Protein AF-A0A2R6MXF7-F1 (afdb_monomer_lite)

Sequence (99 aa):
MMSLAEFIDDVREREKTLTVFTDDASVVEALRDFFEVQNVAVRRGETEGDGPEDFVVLHEEGEAVAASTLADVRGGLFLDVADPGEPTGGLRTTDAGTP

Structure (mmCIF, N/CA/C/O backbone):
data_AF-A0A2R6MXF7-F1
#
_entry.id   AF-A0A2R6MXF7-F1
#
loop_
_atom_site.group_PDB
_atom_site.id
_atom_site.type_symbol
_atom_site.label_atom_id
_atom_site.label_alt_id
_atom_site.label_comp_id
_atom_site.label_asym_id
_atom_site.label_entity_id
_atom_site.label_seq_id
_atom_site.pdbx_PDB_ins_code
_atom_site.Cartn_x
_atom_site.Cartn_y
_atom_site.Cartn_z
_atom_site.occupancy
_atom_site.B_iso_or_equiv
_atom_site.auth_seq_id
_atom_site.auth_comp_id
_atom_site.auth_asym_id
_atom_site.auth_atom_id
_atom_site.pdbx_PDB_model_num
ATOM 1 N N . MET A 1 1 ? -17.321 -1.458 26.708 1.00 70.88 1 MET 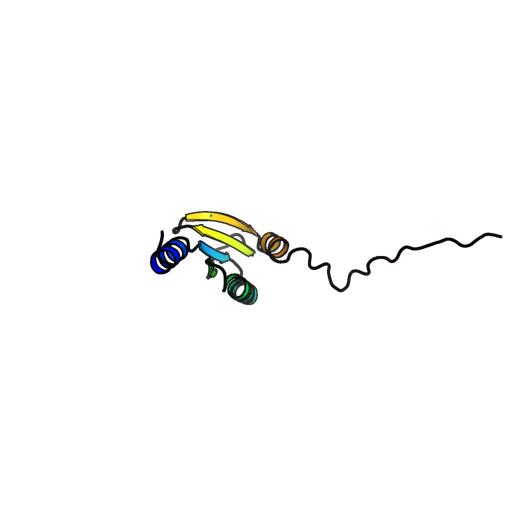A N 1
ATOM 2 C CA . MET A 1 1 ? -17.492 -2.340 25.536 1.00 70.88 1 MET A CA 1
ATOM 3 C C . MET A 1 1 ? -17.616 -1.397 24.356 1.00 70.88 1 MET A C 1
ATOM 5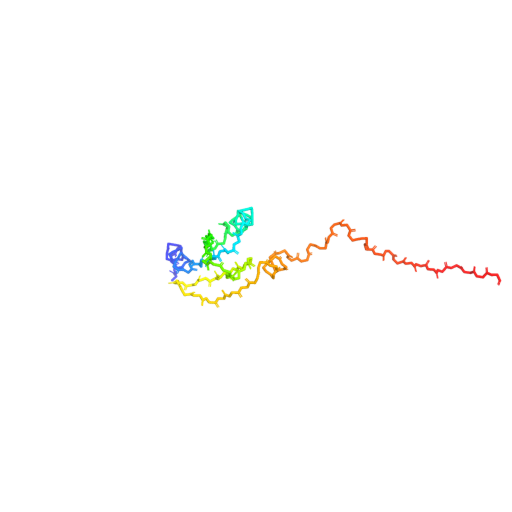 O O . MET A 1 1 ? -18.523 -0.579 24.404 1.00 70.88 1 MET A O 1
ATOM 9 N N . MET A 1 2 ? -16.655 -1.390 23.427 1.00 80.38 2 MET A N 1
ATOM 10 C CA . MET A 1 2 ? -16.723 -0.512 22.247 1.00 80.38 2 MET A CA 1
ATOM 11 C C . MET A 1 2 ? -17.953 -0.863 21.408 1.00 80.38 2 MET A C 1
ATOM 13 O O . MET A 1 2 ? -18.321 -2.039 21.314 1.00 80.38 2 MET A O 1
ATOM 17 N N . SER A 1 3 ? -18.591 0.144 20.821 1.00 93.19 3 SER A N 1
ATOM 18 C CA . SER A 1 3 ? -19.611 -0.067 19.799 1.00 93.19 3 SER A CA 1
ATOM 19 C C . SER A 1 3 ? -18.974 -0.468 18.465 1.00 93.19 3 SER A C 1
ATOM 21 O O . SER A 1 3 ? -17.806 -0.188 18.199 1.00 93.19 3 SER A O 1
ATOM 23 N N . LEU A 1 4 ? -19.758 -1.111 17.595 1.00 86.75 4 LEU A N 1
ATOM 24 C CA . LEU A 1 4 ? -19.325 -1.412 16.228 1.00 86.75 4 LEU A CA 1
ATOM 25 C C . LEU A 1 4 ? -18.975 -0.134 15.446 1.00 86.75 4 LEU A C 1
ATOM 27 O O . LEU A 1 4 ? -18.076 -0.169 14.618 1.00 86.75 4 LEU A O 1
ATOM 31 N N . ALA A 1 5 ? -19.663 0.980 15.718 1.00 87.56 5 ALA A N 1
ATOM 32 C CA . ALA A 1 5 ? -19.377 2.266 15.087 1.00 87.56 5 ALA A CA 1
ATOM 33 C C . ALA A 1 5 ? -17.982 2.779 15.474 1.00 87.56 5 ALA A C 1
ATOM 35 O O . ALA A 1 5 ? -17.178 3.043 14.591 1.00 87.56 5 ALA A O 1
ATOM 36 N N . GLU A 1 6 ? -17.663 2.794 16.772 1.00 85.94 6 GLU A N 1
ATOM 37 C CA . GLU A 1 6 ? -16.333 3.190 17.262 1.00 85.94 6 GLU A CA 1
ATOM 38 C C . GLU A 1 6 ? -15.222 2.280 16.725 1.00 85.94 6 GLU A C 1
ATOM 40 O O . GLU A 1 6 ? -14.146 2.758 16.393 1.00 85.94 6 GLU A O 1
ATOM 45 N N . PHE A 1 7 ? -15.478 0.974 16.599 1.00 86.44 7 PHE A N 1
ATOM 46 C CA . PHE A 1 7 ? -14.520 0.057 15.979 1.00 86.44 7 PHE A CA 1
ATOM 47 C C . PHE A 1 7 ? -14.313 0.348 14.485 1.00 86.44 7 PHE A C 1
ATOM 49 O O . PHE A 1 7 ? -13.192 0.276 13.995 1.00 86.44 7 PHE A O 1
ATOM 56 N N . ILE A 1 8 ? -15.380 0.673 13.747 1.00 84.00 8 ILE A N 1
ATOM 57 C CA . ILE A 1 8 ? -15.280 1.030 12.325 1.00 84.00 8 ILE A CA 1
ATOM 58 C C . ILE A 1 8 ? -14.496 2.334 12.147 1.00 84.00 8 ILE A C 1
ATOM 60 O O . ILE A 1 8 ? -13.665 2.396 11.244 1.00 84.00 8 ILE A O 1
ATOM 64 N N . ASP A 1 9 ? -14.736 3.348 12.980 1.00 84.56 9 ASP A N 1
ATOM 65 C CA . ASP A 1 9 ? -13.986 4.608 12.931 1.00 84.56 9 ASP A CA 1
ATOM 66 C C . ASP A 1 9 ? -12.499 4.381 13.237 1.00 84.56 9 ASP A C 1
ATOM 68 O O . ASP A 1 9 ? -11.651 4.783 12.448 1.00 84.56 9 ASP A O 1
ATOM 72 N N . ASP A 1 10 ? -12.183 3.611 14.278 1.00 82.25 10 ASP A N 1
ATOM 73 C CA . ASP A 1 10 ? -10.804 3.282 14.665 1.00 82.25 10 ASP A CA 1
ATOM 74 C C . ASP A 1 10 ? -10.053 2.472 13.585 1.00 82.25 10 ASP A C 1
ATOM 76 O O . ASP A 1 10 ? -8.850 2.648 13.385 1.00 82.25 10 ASP A O 1
ATOM 80 N N . VAL A 1 11 ? -10.754 1.612 12.833 1.00 82.94 11 VAL A N 1
ATOM 81 C CA . VAL A 1 11 ? -10.181 0.969 11.640 1.00 82.94 11 VAL A CA 1
ATOM 82 C C . VAL A 1 11 ? -9.938 2.007 10.547 1.00 82.94 11 VAL A C 1
ATOM 84 O O . VAL A 1 11 ? -8.837 2.055 10.010 1.00 82.94 11 VAL A O 1
ATOM 87 N N . ARG A 1 12 ? -10.910 2.868 10.229 1.00 79.81 12 ARG A N 1
ATOM 88 C CA . ARG A 1 12 ? -10.765 3.894 9.178 1.00 79.81 12 ARG A CA 1
ATOM 89 C C . ARG A 1 12 ? -9.633 4.879 9.462 1.00 79.81 12 ARG A C 1
ATOM 91 O O . ARG A 1 12 ? -8.919 5.250 8.539 1.00 79.81 12 ARG A O 1
ATOM 98 N N . GLU A 1 13 ? -9.439 5.262 10.719 1.00 80.56 13 GLU A N 1
ATOM 99 C CA . GLU A 1 13 ? -8.341 6.137 11.149 1.00 80.56 13 GLU A CA 1
ATOM 100 C C . GLU A 1 13 ? -6.959 5.497 10.944 1.00 80.56 13 GLU A C 1
ATOM 102 O O . GLU A 1 13 ? -5.967 6.204 10.802 1.00 80.56 13 GLU A O 1
ATOM 107 N N . ARG A 1 14 ? -6.882 4.163 10.871 1.00 82.06 14 ARG A N 1
ATOM 108 C CA . ARG A 1 14 ? -5.640 3.403 10.647 1.00 82.06 14 ARG A CA 1
ATOM 109 C C . ARG A 1 14 ? -5.443 2.963 9.195 1.00 82.06 14 ARG A C 1
ATOM 111 O O . ARG A 1 14 ? -4.739 1.981 8.942 1.00 82.06 14 ARG A O 1
ATOM 118 N N . GLU A 1 15 ? -6.098 3.622 8.241 1.00 88.06 15 GLU A N 1
ATOM 119 C CA . GLU A 1 15 ? -5.891 3.338 6.820 1.00 88.06 15 GLU A CA 1
ATOM 120 C C . GLU A 1 15 ? -4.447 3.654 6.418 1.00 88.06 15 GLU A C 1
ATOM 122 O O . GLU A 1 15 ? -3.916 4.731 6.696 1.00 88.06 15 GLU A O 1
ATOM 127 N N . LYS A 1 16 ? -3.796 2.699 5.748 1.00 92.56 16 LYS A N 1
ATOM 128 C CA . LYS A 1 16 ? -2.458 2.907 5.182 1.00 92.56 16 LYS A CA 1
ATOM 129 C C . LYS A 1 16 ? -2.559 3.262 3.711 1.00 92.56 16 LYS A C 1
ATOM 131 O O . LYS A 1 16 ? -3.467 2.815 3.023 1.00 92.56 16 LYS A O 1
ATOM 136 N N . THR A 1 17 ? -1.590 4.010 3.198 1.00 95.38 17 THR A N 1
ATOM 137 C CA . THR A 1 17 ? -1.514 4.324 1.765 1.00 95.38 17 THR A CA 1
ATOM 138 C C . THR A 1 17 ? -0.283 3.689 1.136 1.00 95.38 17 THR A C 1
ATOM 140 O O . THR A 1 17 ? 0.848 4.033 1.477 1.00 95.38 17 THR A O 1
ATOM 143 N N . LEU A 1 18 ? -0.484 2.798 0.170 1.00 94.69 18 LEU A N 1
ATOM 144 C CA . LEU A 1 18 ? 0.580 2.254 -0.666 1.00 94.69 18 LEU A CA 1
ATOM 145 C C . LEU A 1 18 ? 0.706 3.095 -1.943 1.00 94.69 18 LEU A C 1
ATOM 147 O O . LEU A 1 18 ? -0.183 3.096 -2.797 1.00 94.69 18 LEU A O 1
ATOM 151 N N . THR A 1 19 ? 1.818 3.816 -2.081 1.00 96.00 19 THR A N 1
ATOM 152 C CA . THR A 1 19 ? 2.159 4.535 -3.314 1.00 96.00 19 THR A CA 1
ATOM 153 C C . THR A 1 19 ? 3.045 3.648 -4.179 1.00 96.00 19 THR A C 1
ATOM 155 O O . THR A 1 19 ? 4.093 3.196 -3.721 1.00 96.00 19 THR A O 1
ATOM 158 N N . VAL A 1 20 ? 2.630 3.416 -5.420 1.00 93.88 20 VAL A N 1
ATOM 159 C CA . VAL A 1 20 ? 3.303 2.534 -6.378 1.00 93.88 20 VAL A CA 1
ATOM 160 C C . VAL A 1 20 ? 3.944 3.366 -7.480 1.00 93.88 20 VAL A C 1
ATOM 162 O O . VAL A 1 20 ? 3.252 4.128 -8.155 1.00 93.88 20 VAL A O 1
ATOM 165 N N . PHE A 1 21 ? 5.247 3.199 -7.675 1.00 93.06 21 PHE A N 1
ATOM 166 C CA . PHE A 1 21 ? 6.033 3.879 -8.697 1.00 93.06 21 PHE A CA 1
ATOM 167 C C . PHE A 1 21 ? 6.427 2.855 -9.756 1.00 93.06 21 PHE A C 1
ATOM 169 O O . PHE A 1 21 ? 7.316 2.035 -9.544 1.00 93.06 21 PHE A O 1
ATOM 176 N N . THR A 1 22 ? 5.694 2.858 -10.864 1.00 86.62 22 THR A N 1
ATOM 177 C CA . THR A 1 22 ? 5.900 1.957 -12.001 1.00 86.62 22 THR A CA 1
ATOM 178 C C . THR A 1 22 ? 5.254 2.552 -13.248 1.00 86.62 22 THR A C 1
ATOM 180 O O . THR A 1 22 ? 4.279 3.316 -13.160 1.00 86.62 22 THR A O 1
ATOM 183 N N . ASP A 1 23 ? 5.773 2.180 -14.411 1.00 87.00 23 ASP A N 1
ATOM 184 C CA . ASP A 1 23 ? 5.165 2.494 -15.703 1.00 87.00 23 ASP A CA 1
ATOM 185 C C . ASP A 1 23 ? 4.047 1.525 -16.087 1.00 87.00 23 ASP A C 1
ATOM 187 O O . ASP A 1 23 ? 3.193 1.850 -16.918 1.00 87.00 23 ASP A O 1
ATOM 191 N N . ASP A 1 24 ? 3.997 0.365 -15.433 1.00 85.75 24 ASP A N 1
ATOM 192 C CA . ASP A 1 24 ? 3.021 -0.676 -15.709 1.00 85.75 24 ASP A CA 1
ATOM 193 C C . ASP A 1 24 ? 1.723 -0.462 -14.915 1.00 85.75 24 ASP A C 1
ATOM 195 O O . ASP A 1 24 ? 1.595 -0.802 -13.735 1.00 85.75 24 ASP A O 1
ATOM 199 N N . ALA A 1 25 ? 0.713 0.086 -15.591 1.00 86.75 25 ALA A N 1
ATOM 200 C CA . ALA A 1 25 ? -0.604 0.308 -15.001 1.00 86.75 25 ALA A CA 1
ATOM 201 C C . ALA A 1 25 ? -1.278 -0.991 -14.519 1.00 86.75 25 ALA A C 1
ATOM 203 O O . ALA A 1 25 ? -2.022 -0.949 -13.539 1.00 86.75 25 ALA A O 1
ATOM 204 N N . SER A 1 26 ? -0.988 -2.139 -15.145 1.00 86.06 26 SER A N 1
ATOM 205 C CA . SER A 1 26 ? -1.596 -3.421 -14.764 1.00 86.06 26 SER A CA 1
ATOM 206 C C . SER A 1 26 ? -1.156 -3.876 -13.369 1.00 86.06 26 SER A C 1
ATOM 208 O O . SER A 1 26 ? -1.927 -4.494 -12.638 1.00 86.06 26 SER A O 1
ATOM 210 N N . VAL A 1 27 ? 0.053 -3.493 -12.946 1.00 87.31 27 VAL A N 1
ATOM 211 C CA . VAL A 1 27 ? 0.565 -3.766 -11.597 1.00 87.31 27 VAL A CA 1
ATOM 212 C C . VAL A 1 27 ? -0.199 -2.964 -10.553 1.00 87.31 27 VAL A C 1
ATOM 214 O O . VAL A 1 27 ? -0.508 -3.478 -9.479 1.00 87.31 27 VAL A O 1
ATOM 217 N N . VAL A 1 28 ? -0.526 -1.709 -10.865 1.00 89.56 28 VAL A N 1
ATOM 218 C CA . VAL A 1 28 ? -1.302 -0.846 -9.968 1.00 89.56 28 VAL A CA 1
ATOM 219 C C . VAL A 1 28 ? -2.716 -1.399 -9.789 1.00 89.56 28 VAL A C 1
ATOM 221 O O . VAL A 1 28 ? -3.219 -1.409 -8.667 1.00 89.56 28 VAL A O 1
ATOM 224 N N . GLU A 1 29 ? -3.344 -1.880 -10.863 1.00 88.38 29 GLU A N 1
ATOM 225 C CA . GLU A 1 29 ? -4.666 -2.518 -10.797 1.00 88.38 29 GLU A CA 1
ATOM 226 C C . GLU A 1 29 ? -4.627 -3.831 -10.008 1.00 88.38 29 GLU A C 1
ATOM 228 O O . GLU A 1 29 ? -5.409 -3.996 -9.078 1.00 88.38 29 GLU A O 1
ATOM 233 N N . ALA A 1 30 ? -3.647 -4.703 -10.258 1.00 88.31 30 ALA A N 1
ATOM 234 C CA . ALA A 1 30 ? -3.502 -5.947 -9.502 1.00 88.31 30 ALA A CA 1
ATOM 235 C C . ALA A 1 30 ? -3.302 -5.711 -7.992 1.00 88.31 30 ALA A C 1
ATOM 237 O O . ALA A 1 30 ? -3.858 -6.435 -7.166 1.00 88.31 30 ALA A O 1
ATOM 238 N N . LEU A 1 31 ? -2.529 -4.687 -7.611 1.00 89.50 31 LEU A N 1
ATOM 239 C CA . LEU A 1 31 ? -2.357 -4.313 -6.204 1.00 89.50 31 LEU A CA 1
ATOM 240 C C . LEU A 1 31 ? -3.640 -3.719 -5.610 1.00 89.50 31 LEU A C 1
ATOM 242 O O . LEU A 1 31 ? -3.945 -3.995 -4.454 1.00 89.50 31 LEU A O 1
ATOM 246 N N . ARG A 1 32 ? -4.408 -2.936 -6.377 1.00 91.25 32 ARG A N 1
ATOM 247 C CA . ARG A 1 32 ? -5.721 -2.434 -5.937 1.00 91.25 32 ARG A CA 1
ATOM 248 C C . ARG A 1 32 ? -6.690 -3.570 -5.650 1.00 91.25 32 ARG A C 1
ATOM 250 O O . ARG A 1 32 ? -7.294 -3.567 -4.584 1.00 91.25 32 ARG A O 1
ATOM 257 N N . ASP A 1 33 ? -6.774 -4.540 -6.552 1.00 89.19 33 ASP A N 1
ATOM 258 C CA . ASP A 1 33 ? -7.639 -5.709 -6.389 1.00 89.19 33 ASP A CA 1
ATOM 259 C C . ASP A 1 33 ? -7.217 -6.536 -5.169 1.00 89.19 33 ASP A C 1
ATOM 261 O O . ASP A 1 33 ? -8.051 -6.957 -4.368 1.00 89.19 33 ASP A O 1
ATOM 265 N N . PHE A 1 34 ? -5.907 -6.727 -4.981 1.00 86.62 34 PHE A N 1
ATOM 266 C CA . PHE A 1 34 ? -5.382 -7.450 -3.826 1.00 86.62 34 PHE A CA 1
ATOM 267 C C . PHE A 1 34 ? -5.738 -6.758 -2.505 1.00 86.62 34 PHE A C 1
ATOM 269 O O . PHE A 1 34 ? -6.193 -7.421 -1.570 1.00 86.62 34 PHE A O 1
ATOM 276 N N . PHE A 1 35 ? -5.546 -5.439 -2.429 1.00 88.75 35 PHE A N 1
ATOM 277 C CA . PHE A 1 35 ? -5.775 -4.652 -1.218 1.00 88.75 35 PHE A CA 1
ATOM 278 C C . PHE A 1 35 ? -7.234 -4.212 -1.018 1.00 88.75 35 PHE A C 1
ATOM 280 O O . PHE A 1 35 ? -7.522 -3.633 0.022 1.00 88.75 35 PHE A O 1
ATOM 287 N N . GLU A 1 36 ? -8.170 -4.538 -1.921 1.00 84.88 36 GLU A N 1
ATOM 288 C CA . GLU A 1 36 ? -9.581 -4.099 -1.859 1.00 84.88 36 GLU A CA 1
ATOM 289 C C . GLU A 1 36 ? -10.251 -4.393 -0.505 1.00 84.88 36 GLU A C 1
ATOM 291 O O . GLU A 1 36 ? -10.999 -3.576 0.032 1.00 84.88 36 GLU A O 1
ATOM 296 N N . VAL A 1 37 ? -9.974 -5.568 0.063 1.00 82.81 37 VAL A N 1
ATOM 297 C CA . VAL A 1 37 ? -10.564 -6.019 1.337 1.00 82.81 37 VAL A CA 1
ATOM 298 C C . VAL A 1 37 ? -9.728 -5.636 2.558 1.00 82.81 37 VAL A C 1
ATOM 300 O O . VAL A 1 37 ? -10.142 -5.869 3.695 1.00 82.81 37 VAL A O 1
ATOM 303 N N . GLN A 1 38 ? -8.531 -5.100 2.339 1.00 85.25 38 GLN A N 1
ATOM 304 C CA . GLN A 1 38 ? -7.636 -4.645 3.391 1.00 85.25 38 GLN A CA 1
ATOM 305 C C . GLN A 1 38 ? -7.775 -3.132 3.559 1.00 85.25 38 GLN A C 1
ATOM 307 O O . GLN A 1 38 ? -8.166 -2.410 2.651 1.00 85.25 38 GLN A O 1
ATOM 312 N N . ASN A 1 39 ? -7.441 -2.628 4.742 1.00 88.31 39 ASN A N 1
ATOM 313 C CA . ASN A 1 39 ? -7.522 -1.200 5.044 1.00 88.31 39 ASN A CA 1
ATOM 314 C C . ASN A 1 39 ? -6.305 -0.437 4.475 1.00 88.31 39 ASN A C 1
ATOM 316 O O . ASN A 1 39 ? -5.542 0.189 5.217 1.00 88.31 39 ASN A O 1
ATOM 320 N N . VAL A 1 40 ? -6.061 -0.600 3.171 1.00 90.69 40 VAL A N 1
ATOM 321 C CA . VAL A 1 40 ? -4.906 -0.063 2.445 1.00 90.69 40 VAL A CA 1
ATOM 322 C C . VAL A 1 40 ? -5.370 0.586 1.141 1.00 90.69 40 VAL A C 1
ATOM 324 O O . VAL A 1 40 ? -5.801 -0.089 0.210 1.00 90.69 40 VAL A O 1
ATOM 327 N N . ALA A 1 41 ? -5.217 1.902 1.037 1.00 92.25 41 ALA A N 1
ATOM 328 C CA . ALA A 1 41 ? -5.464 2.648 -0.188 1.00 92.25 41 ALA A CA 1
ATOM 329 C C . ALA A 1 41 ? -4.257 2.556 -1.135 1.00 92.25 41 ALA A C 1
ATOM 331 O O . ALA A 1 41 ? -3.125 2.845 -0.745 1.00 92.25 41 ALA A O 1
ATOM 332 N N . VAL A 1 42 ? -4.482 2.200 -2.404 1.00 93.12 42 VAL A N 1
ATOM 333 C CA . VAL A 1 42 ? -3.413 2.077 -3.413 1.00 93.12 42 VAL A CA 1
ATOM 334 C C . VAL A 1 42 ? -3.489 3.209 -4.440 1.00 93.12 42 VAL A C 1
ATOM 336 O O . VAL A 1 42 ? -4.487 3.377 -5.157 1.00 93.12 42 VAL A O 1
ATOM 339 N N . ARG A 1 43 ? -2.395 3.964 -4.575 1.00 93.94 43 ARG A N 1
ATOM 340 C CA . ARG A 1 43 ? -2.257 5.062 -5.545 1.00 93.94 43 ARG A CA 1
ATOM 341 C C . ARG A 1 43 ? -0.983 4.939 -6.372 1.00 93.94 43 ARG A C 1
ATOM 343 O O . ARG A 1 43 ? 0.016 4.401 -5.907 1.00 93.94 43 ARG A O 1
ATOM 350 N N . ARG A 1 44 ? -1.011 5.486 -7.587 1.00 91.94 44 ARG A N 1
ATOM 351 C CA . ARG A 1 44 ? 0.178 5.615 -8.434 1.00 91.94 44 ARG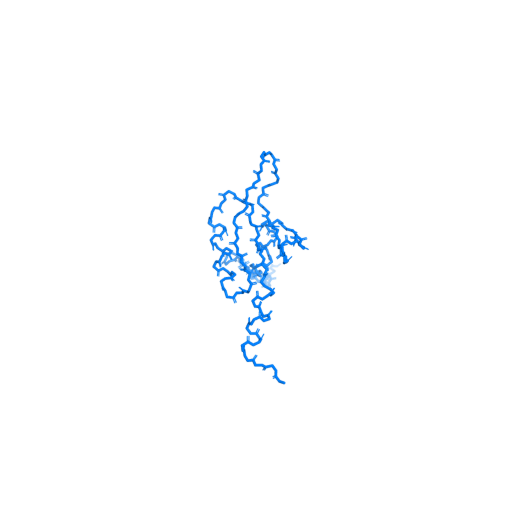 A CA 1
ATOM 352 C C . ARG A 1 44 ? 0.949 6.877 -8.046 1.00 91.94 44 ARG A C 1
ATOM 354 O O . ARG A 1 44 ? 0.339 7.930 -7.870 1.00 91.94 44 ARG A O 1
ATOM 361 N N . GLY A 1 45 ? 2.258 6.743 -7.885 1.00 89.50 45 GLY A N 1
ATOM 362 C CA . GLY A 1 45 ? 3.204 7.847 -7.785 1.00 89.50 45 GLY A CA 1
ATOM 363 C C . GLY A 1 45 ? 3.933 8.053 -9.108 1.00 89.50 45 GLY A C 1
ATOM 364 O O . GLY A 1 45 ? 4.008 7.145 -9.936 1.00 89.50 45 GLY A O 1
ATOM 365 N N . GLU A 1 46 ? 4.470 9.251 -9.289 1.00 84.81 46 GLU A N 1
ATOM 366 C CA . GLU A 1 46 ? 5.318 9.611 -10.423 1.00 84.81 46 GLU A CA 1
ATOM 367 C C . GLU A 1 46 ? 6.704 9.964 -9.885 1.00 84.81 46 GLU A C 1
ATOM 369 O O . GLU A 1 46 ? 6.824 10.598 -8.832 1.00 84.81 46 GLU A O 1
ATOM 374 N N . THR A 1 47 ? 7.742 9.536 -10.594 1.00 78.75 47 THR A N 1
ATOM 375 C CA . THR A 1 47 ? 9.126 9.909 -10.300 1.00 78.75 47 THR A CA 1
ATOM 376 C C . THR A 1 47 ? 9.578 10.924 -11.346 1.00 78.75 47 THR A C 1
ATOM 378 O O . THR A 1 47 ? 9.365 10.724 -12.539 1.00 78.75 47 THR A O 1
ATOM 381 N N . GLU A 1 48 ? 10.196 12.024 -10.918 1.00 78.75 48 GLU A N 1
ATOM 382 C CA . GLU A 1 48 ? 10.774 13.008 -11.839 1.00 78.75 48 GLU A CA 1
ATOM 383 C C . GLU A 1 48 ? 12.218 12.614 -12.212 1.00 78.75 48 GLU A C 1
ATOM 385 O O . GLU A 1 48 ? 13.057 12.418 -11.332 1.00 78.75 48 GLU A O 1
ATOM 390 N N . GLY A 1 49 ? 12.530 12.548 -13.513 1.00 72.38 49 GLY A N 1
ATOM 391 C CA . GLY A 1 49 ? 13.890 12.303 -14.025 1.00 72.38 49 GLY A CA 1
ATOM 392 C C . GLY A 1 49 ? 14.357 10.840 -13.943 1.00 72.38 49 GLY A C 1
ATOM 393 O O . GLY A 1 49 ? 13.538 9.930 -13.934 1.00 72.38 49 GLY A O 1
ATOM 394 N N . ASP A 1 50 ? 15.676 10.613 -13.883 1.00 72.69 50 ASP A N 1
ATOM 395 C CA . ASP A 1 50 ? 16.324 9.283 -13.799 1.00 72.69 50 ASP A CA 1
ATOM 396 C C . ASP A 1 50 ? 16.232 8.638 -12.396 1.00 72.69 50 ASP A C 1
ATOM 398 O O . ASP A 1 50 ? 17.196 8.064 -11.880 1.00 72.69 50 ASP A O 1
ATOM 402 N N . GLY A 1 51 ? 15.103 8.812 -11.711 1.00 72.94 51 GLY A N 1
ATOM 403 C CA . GLY A 1 51 ? 14.897 8.230 -10.391 1.00 72.94 51 GLY A CA 1
ATOM 4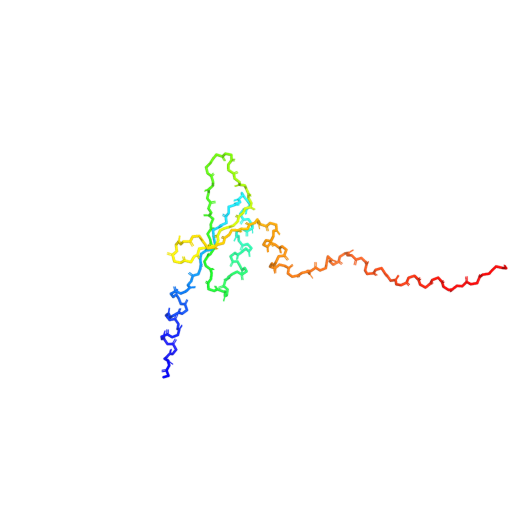04 C C . GLY A 1 51 ? 14.666 6.714 -10.440 1.00 72.94 51 GLY A C 1
ATOM 405 O O . GLY A 1 51 ? 14.574 6.124 -11.514 1.00 72.94 51 GLY A O 1
ATOM 406 N N . PRO A 1 52 ? 14.589 6.058 -9.270 1.00 79.81 52 PRO A N 1
ATOM 407 C CA . PRO A 1 52 ? 14.330 4.627 -9.207 1.00 79.81 52 PRO A CA 1
ATOM 408 C C . PRO A 1 52 ? 12.984 4.277 -9.851 1.00 79.81 52 PRO A C 1
ATOM 410 O O . PRO A 1 52 ? 12.000 5.007 -9.716 1.00 79.81 52 PRO A O 1
ATOM 413 N N . GLU A 1 53 ? 12.959 3.129 -10.516 1.00 85.69 53 GLU A N 1
ATOM 414 C CA . GLU A 1 53 ? 11.773 2.536 -11.127 1.00 85.69 53 GLU A CA 1
ATOM 415 C C . GLU A 1 53 ? 11.308 1.335 -10.292 1.00 85.69 53 GLU A C 1
ATOM 417 O O . GLU A 1 53 ? 12.063 0.779 -9.489 1.00 85.69 53 GLU A O 1
ATOM 422 N N . ASP A 1 54 ? 10.051 0.940 -10.477 1.00 90.12 54 ASP A N 1
ATOM 423 C CA . ASP A 1 54 ? 9.466 -0.291 -9.941 1.00 90.12 54 ASP A CA 1
ATOM 424 C C . ASP A 1 54 ? 9.640 -0.505 -8.428 1.00 90.12 54 ASP A C 1
ATOM 426 O O . ASP A 1 54 ? 10.105 -1.547 -7.947 1.00 90.12 54 ASP A O 1
ATOM 430 N N . PHE A 1 55 ? 9.191 0.475 -7.650 1.00 93.25 55 PHE A N 1
ATOM 431 C CA . PHE A 1 55 ? 9.206 0.416 -6.191 1.00 93.25 55 PHE A CA 1
ATOM 432 C C . PHE A 1 55 ? 7.878 0.871 -5.588 1.00 93.25 55 PHE A C 1
ATOM 434 O O . PHE A 1 55 ? 7.023 1.473 -6.243 1.00 93.25 55 PH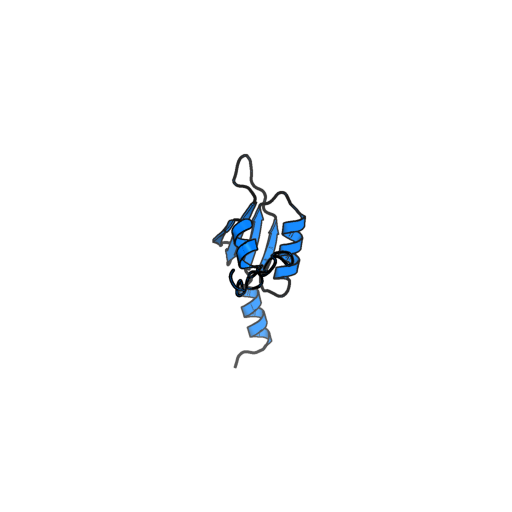E A O 1
ATOM 441 N N . VAL A 1 56 ? 7.695 0.572 -4.307 1.00 94.25 56 VAL A N 1
ATOM 442 C CA . VAL A 1 56 ? 6.533 1.010 -3.538 1.00 94.25 56 VAL A CA 1
ATOM 443 C C . VAL A 1 56 ? 6.957 1.654 -2.233 1.00 94.25 56 VAL A C 1
ATOM 445 O O . VAL A 1 56 ? 7.985 1.305 -1.648 1.00 94.25 56 VAL A O 1
ATOM 448 N N . VAL A 1 57 ? 6.123 2.569 -1.752 1.00 95.31 57 VAL A N 1
ATOM 449 C CA . VAL A 1 57 ? 6.285 3.216 -0.451 1.00 95.31 57 VAL A CA 1
ATOM 450 C C . VAL A 1 57 ? 4.970 3.126 0.309 1.00 95.31 57 VAL A C 1
ATOM 452 O O . VAL A 1 57 ? 3.930 3.595 -0.162 1.00 95.31 57 VAL A O 1
ATOM 455 N N . LEU A 1 58 ? 5.021 2.519 1.491 1.00 94.75 58 LEU A N 1
ATOM 456 C CA . LEU A 1 58 ? 3.902 2.455 2.417 1.00 94.75 58 LEU A CA 1
ATOM 457 C C . LEU A 1 58 ? 3.925 3.684 3.317 1.00 94.75 58 LEU A C 1
ATOM 459 O O . LEU A 1 58 ? 4.953 4.005 3.916 1.00 94.75 58 LEU A O 1
ATOM 463 N N . HIS A 1 59 ? 2.769 4.321 3.432 1.00 94.31 59 HIS A N 1
ATOM 464 C CA . HIS A 1 59 ? 2.551 5.471 4.283 1.00 94.31 59 HIS A CA 1
ATOM 465 C C . HIS A 1 59 ? 1.536 5.138 5.369 1.00 94.31 59 HIS A C 1
ATOM 467 O O . HIS A 1 59 ? 0.546 4.445 5.117 1.00 94.31 59 HIS A O 1
ATOM 473 N N . GLU A 1 60 ? 1.779 5.666 6.556 1.00 91.50 60 GLU A N 1
ATOM 474 C CA . GLU A 1 60 ? 0.848 5.698 7.682 1.00 91.50 60 GLU A CA 1
ATOM 475 C C . GLU A 1 60 ? 0.719 7.167 8.077 1.00 91.50 60 GLU A C 1
ATOM 477 O O . GLU A 1 60 ? 1.738 7.837 8.170 1.00 91.50 60 GLU A O 1
ATOM 482 N N . GLU A 1 61 ? -0.509 7.687 8.163 1.00 88.44 61 GLU A N 1
ATOM 483 C CA . GLU A 1 61 ? -0.804 9.105 8.474 1.00 88.44 61 GLU A CA 1
ATOM 484 C C . GLU A 1 61 ? -0.175 10.164 7.532 1.00 88.44 61 GLU A C 1
ATOM 486 O O . GLU A 1 61 ? -0.352 11.363 7.722 1.00 88.44 61 GLU A O 1
ATOM 491 N N . GLY A 1 62 ? 0.424 9.727 6.417 1.00 87.56 62 GLY A N 1
ATOM 492 C CA . GLY A 1 62 ? 1.093 10.585 5.431 1.00 87.56 62 GLY A CA 1
ATOM 493 C C . GLY A 1 62 ? 2.612 10.415 5.418 1.00 87.56 62 GLY A C 1
ATOM 494 O O . GLY A 1 62 ? 3.272 10.820 4.458 1.00 87.56 62 GLY A O 1
ATOM 495 N N . GLU A 1 63 ? 3.166 9.744 6.419 1.00 91.62 63 GLU A N 1
ATOM 496 C CA . GLU A 1 63 ? 4.591 9.522 6.602 1.00 91.62 63 GLU A CA 1
ATOM 497 C C . GLU A 1 63 ? 5.025 8.188 5.995 1.00 91.62 63 GLU A C 1
ATOM 499 O O . GLU A 1 63 ? 4.388 7.155 6.196 1.00 91.62 63 GLU A O 1
ATOM 504 N N . ALA A 1 64 ? 6.144 8.186 5.266 1.00 93.00 64 ALA A N 1
ATOM 505 C CA . ALA A 1 64 ? 6.725 6.958 4.734 1.00 93.00 64 ALA A CA 1
ATOM 506 C C . ALA A 1 64 ? 7.269 6.085 5.878 1.00 93.00 64 ALA A C 1
ATOM 508 O O . ALA A 1 64 ? 8.234 6.455 6.547 1.00 93.00 64 ALA A O 1
ATOM 509 N N . VAL A 1 65 ? 6.671 4.909 6.072 1.00 95.81 65 VAL A N 1
ATOM 510 C CA . VAL A 1 65 ? 7.050 3.955 7.131 1.00 95.81 65 VAL A CA 1
ATOM 511 C C . VAL A 1 65 ? 7.814 2.745 6.600 1.00 95.81 65 VAL A C 1
ATOM 513 O O . VAL A 1 65 ? 8.541 2.097 7.350 1.00 95.81 65 VAL A O 1
ATOM 516 N N . ALA A 1 66 ? 7.675 2.435 5.308 1.00 93.88 66 ALA A N 1
ATOM 517 C CA . ALA A 1 66 ? 8.423 1.372 4.648 1.00 93.88 66 ALA A CA 1
ATOM 518 C C . ALA A 1 66 ? 8.542 1.627 3.141 1.00 93.88 66 ALA A C 1
ATOM 520 O O . ALA A 1 66 ? 7.665 2.239 2.533 1.00 93.88 66 ALA A O 1
ATOM 521 N N . ALA A 1 67 ? 9.605 1.101 2.536 1.00 93.75 67 ALA A N 1
ATOM 522 C CA . ALA A 1 67 ? 9.792 1.072 1.092 1.00 93.75 67 ALA A CA 1
ATOM 523 C C . ALA A 1 67 ? 10.327 -0.298 0.671 1.00 93.75 67 ALA A C 1
ATOM 525 O O . ALA A 1 67 ? 11.052 -0.947 1.428 1.00 93.75 67 ALA A O 1
ATOM 526 N N . SER A 1 68 ? 9.953 -0.746 -0.521 1.00 94.00 68 SER A N 1
ATOM 527 C CA . SER A 1 68 ? 10.381 -2.035 -1.062 1.00 94.00 68 SER A CA 1
ATOM 528 C C . SER A 1 68 ? 10.349 -2.009 -2.586 1.00 94.00 68 SER A C 1
ATOM 530 O O . SER A 1 68 ? 9.670 -1.170 -3.183 1.00 94.00 68 SER A O 1
ATOM 532 N N . THR A 1 69 ? 11.084 -2.917 -3.222 1.00 92.19 69 THR A N 1
ATOM 533 C CA . THR A 1 69 ? 10.987 -3.098 -4.672 1.00 92.19 69 THR A CA 1
ATOM 534 C C . THR A 1 69 ? 9.684 -3.817 -5.018 1.00 92.19 69 THR A C 1
ATOM 536 O O . THR A 1 69 ? 9.154 -4.594 -4.219 1.00 92.19 69 THR A O 1
ATOM 539 N N . LEU A 1 70 ? 9.159 -3.614 -6.227 1.00 88.94 70 LEU A N 1
ATOM 540 C CA . LEU A 1 70 ? 8.013 -4.400 -6.690 1.00 88.94 70 LEU A CA 1
ATOM 541 C C . LEU A 1 70 ? 8.332 -5.897 -6.774 1.00 88.94 70 LEU A C 1
ATOM 543 O O . LEU A 1 70 ? 7.435 -6.715 -6.584 1.00 88.94 70 LEU A O 1
ATOM 547 N N . ALA A 1 71 ? 9.588 -6.267 -7.034 1.00 87.88 71 ALA A N 1
ATOM 548 C CA . ALA A 1 71 ? 10.016 -7.662 -7.056 1.00 87.88 71 ALA A CA 1
ATOM 549 C C . ALA A 1 71 ? 9.851 -8.331 -5.681 1.00 87.88 71 ALA A C 1
ATOM 551 O O . ALA A 1 71 ? 9.263 -9.409 -5.595 1.00 87.88 71 ALA A O 1
ATOM 552 N N . ASP A 1 72 ? 10.289 -7.665 -4.612 1.00 87.88 72 ASP A N 1
ATOM 553 C CA . ASP A 1 72 ? 10.160 -8.169 -3.240 1.00 87.88 72 ASP A CA 1
ATOM 554 C C . ASP A 1 72 ? 8.692 -8.265 -2.811 1.00 87.88 72 ASP A C 1
ATOM 556 O O . ASP A 1 72 ? 8.271 -9.262 -2.224 1.00 87.88 72 ASP A O 1
ATOM 560 N N . VAL A 1 73 ? 7.884 -7.255 -3.150 1.00 85.06 73 VAL A N 1
ATOM 561 C CA . VAL A 1 73 ? 6.443 -7.265 -2.862 1.00 85.06 73 VAL A CA 1
ATOM 562 C C . VAL A 1 73 ? 5.745 -8.404 -3.592 1.00 85.06 73 VAL A C 1
ATOM 564 O O . VAL A 1 73 ? 4.930 -9.095 -2.989 1.00 85.06 73 VAL A O 1
ATOM 567 N N . ARG A 1 74 ? 6.088 -8.664 -4.857 1.00 81.94 74 ARG A N 1
ATOM 568 C CA . ARG A 1 74 ? 5.566 -9.829 -5.581 1.00 81.94 74 ARG A CA 1
ATOM 569 C C . ARG A 1 74 ? 5.967 -11.124 -4.872 1.00 81.94 74 ARG A C 1
ATOM 571 O O . ARG A 1 74 ? 5.093 -11.924 -4.569 1.00 81.94 74 ARG A O 1
ATOM 578 N N . GLY A 1 75 ? 7.239 -11.300 -4.522 1.00 78.06 75 GLY A N 1
ATOM 579 C CA . GLY A 1 75 ? 7.692 -12.496 -3.802 1.00 78.06 75 GLY A CA 1
ATOM 580 C C . GLY A 1 75 ? 7.028 -12.697 -2.432 1.00 78.06 75 GLY A C 1
ATOM 581 O O . GLY A 1 75 ? 6.857 -13.831 -1.998 1.00 78.06 75 GLY A O 1
ATOM 582 N N . GLY A 1 76 ? 6.634 -11.615 -1.752 1.00 72.44 76 GLY A N 1
ATOM 583 C CA . GLY A 1 76 ? 5.988 -11.670 -0.435 1.00 72.44 76 GLY A CA 1
ATOM 584 C C . GLY A 1 76 ? 4.458 -11.788 -0.456 1.00 72.44 76 GLY A C 1
ATOM 585 O O . GLY A 1 76 ? 3.889 -12.415 0.436 1.00 72.44 76 GLY A O 1
ATOM 586 N N . LEU A 1 77 ? 3.782 -11.187 -1.444 1.00 72.44 77 LEU A N 1
ATOM 587 C CA . LEU A 1 77 ? 2.320 -11.256 -1.605 1.00 72.44 77 LEU A CA 1
ATOM 588 C C . LEU A 1 77 ? 1.886 -12.541 -2.315 1.00 72.44 77 LEU A C 1
ATOM 590 O O . LEU A 1 77 ? 0.854 -13.123 -1.979 1.00 72.44 77 LEU A O 1
ATOM 594 N N . PHE A 1 78 ? 2.694 -13.007 -3.266 1.00 57.12 78 PHE A N 1
ATOM 595 C CA . PHE A 1 78 ? 2.557 -14.320 -3.874 1.00 57.12 78 PHE A CA 1
ATOM 596 C C . PHE A 1 78 ? 3.406 -15.305 -3.065 1.00 57.12 78 PHE A C 1
ATOM 598 O O . PHE A 1 78 ? 4.485 -15.690 -3.502 1.00 57.12 78 PHE A O 1
ATOM 605 N N . LEU A 1 79 ? 2.930 -15.683 -1.866 1.00 40.16 79 LEU A N 1
ATOM 606 C CA . LEU A 1 79 ? 3.446 -16.844 -1.122 1.00 40.16 79 LEU A CA 1
ATOM 607 C C . LEU A 1 79 ? 3.698 -17.971 -2.117 1.00 40.16 79 LEU A C 1
ATOM 609 O O . LEU A 1 79 ? 2.710 -18.384 -2.720 1.00 40.16 79 LEU A O 1
ATOM 613 N N . ASP A 1 80 ? 4.958 -18.403 -2.279 1.00 45.47 80 ASP A N 1
ATOM 614 C CA . ASP A 1 80 ? 5.421 -19.506 -3.134 1.00 45.47 80 ASP A CA 1
ATOM 615 C C . ASP A 1 80 ? 4.272 -20.226 -3.857 1.00 45.47 80 ASP A C 1
ATOM 617 O O . ASP A 1 80 ? 3.867 -21.336 -3.492 1.00 45.47 80 ASP A O 1
ATOM 621 N N . VAL A 1 81 ? 3.715 -19.606 -4.903 1.00 41.16 81 VAL A N 1
ATOM 622 C CA . VAL A 1 81 ? 3.038 -20.399 -5.915 1.00 41.16 81 VAL A CA 1
ATOM 623 C C . VAL A 1 81 ? 4.219 -21.021 -6.614 1.00 41.16 81 VAL A C 1
ATOM 625 O O . VAL A 1 81 ? 4.801 -20.412 -7.508 1.00 41.16 81 VAL A O 1
ATOM 628 N N . ALA A 1 82 ? 4.637 -22.186 -6.111 1.00 43.50 82 ALA A N 1
ATOM 629 C CA . ALA A 1 82 ? 5.461 -23.097 -6.873 1.00 43.50 82 ALA A CA 1
ATOM 630 C C . ALA A 1 82 ? 4.919 -23.034 -8.297 1.00 43.50 82 ALA A C 1
ATOM 632 O O . ALA A 1 82 ? 3.718 -23.251 -8.503 1.00 43.50 82 ALA A O 1
ATOM 633 N N . ASP A 1 83 ? 5.772 -22.605 -9.223 1.00 41.97 83 ASP A N 1
ATOM 634 C CA . ASP A 1 83 ? 5.436 -22.515 -10.631 1.00 41.97 83 ASP A CA 1
ATOM 635 C C . ASP A 1 83 ? 4.654 -23.792 -10.994 1.00 41.97 83 ASP A C 1
ATOM 637 O O . ASP A 1 83 ? 5.171 -24.892 -10.755 1.00 41.97 83 ASP A O 1
ATOM 641 N N . PRO A 1 84 ? 3.402 -23.716 -11.494 1.00 47.28 84 PRO A N 1
ATOM 642 C CA . PRO A 1 84 ? 2.638 -24.913 -11.843 1.00 47.28 84 PRO A CA 1
ATOM 643 C C . PRO A 1 84 ? 3.300 -25.748 -12.961 1.00 47.28 84 PRO A C 1
ATOM 645 O O . PRO A 1 84 ? 2.730 -26.753 -13.391 1.00 47.28 84 PRO A O 1
ATOM 648 N N . GLY A 1 85 ? 4.489 -25.361 -13.431 1.00 45.53 85 GLY A N 1
ATOM 649 C CA . GLY A 1 85 ? 5.344 -26.070 -14.366 1.00 45.53 85 GLY A CA 1
ATOM 650 C C . GLY A 1 85 ? 6.672 -26.606 -13.818 1.00 45.53 85 GLY A C 1
ATOM 651 O O . GLY A 1 85 ? 7.381 -27.223 -14.612 1.00 45.53 85 GLY A O 1
ATOM 652 N N . GLU A 1 86 ? 7.036 -26.459 -12.537 1.00 41.38 86 GLU A N 1
ATOM 653 C CA . GLU A 1 86 ? 8.203 -27.194 -12.016 1.00 41.38 86 GLU A CA 1
ATOM 654 C C . GLU A 1 86 ? 7.817 -28.672 -11.836 1.00 41.38 86 GLU A C 1
ATOM 656 O O . GLU A 1 86 ? 6.994 -29.003 -10.973 1.00 41.38 86 GLU A O 1
ATOM 661 N N . PRO A 1 87 ? 8.373 -29.609 -12.632 1.00 40.59 87 PRO A N 1
ATOM 662 C CA . PRO A 1 87 ? 8.175 -31.012 -12.346 1.00 40.59 87 PRO A CA 1
ATOM 663 C C . PRO A 1 87 ? 8.812 -31.264 -10.984 1.00 40.59 87 PRO A C 1
ATOM 665 O O . PRO A 1 87 ? 10.033 -31.198 -10.842 1.00 40.59 87 PRO A O 1
ATOM 668 N N . THR A 1 88 ? 7.988 -31.584 -9.984 1.00 53.19 88 THR A N 1
ATOM 669 C CA . THR A 1 88 ? 8.474 -32.253 -8.780 1.00 53.19 88 THR A CA 1
ATOM 670 C C . THR A 1 88 ? 9.198 -33.490 -9.275 1.00 53.19 88 THR A C 1
ATOM 672 O O . THR A 1 88 ? 8.585 -34.437 -9.766 1.00 53.19 88 THR A O 1
ATOM 675 N N . GLY A 1 89 ? 10.528 -33.396 -9.294 1.00 42.81 89 GLY A N 1
ATOM 676 C CA . GLY A 1 89 ? 11.413 -34.407 -9.831 1.00 42.81 89 GLY A CA 1
ATOM 677 C C . GLY A 1 89 ? 11.146 -35.689 -9.076 1.00 42.81 89 GLY A C 1
ATOM 678 O O . GLY A 1 89 ? 11.662 -35.890 -7.978 1.00 42.81 89 GLY A O 1
ATOM 679 N N . GLY A 1 90 ? 10.278 -36.516 -9.658 1.00 38.38 90 GLY A N 1
ATOM 680 C CA . GLY A 1 90 ? 9.905 -37.808 -9.135 1.00 38.38 90 GLY A CA 1
ATOM 681 C C . GLY A 1 90 ? 11.181 -38.571 -8.852 1.00 38.38 90 GLY A C 1
ATOM 682 O O . GLY A 1 90 ? 12.069 -38.658 -9.705 1.00 38.38 90 GLY A O 1
ATOM 683 N N . LEU A 1 91 ? 11.263 -39.059 -7.620 1.00 44.84 91 LEU A N 1
ATOM 684 C CA . LEU A 1 91 ? 12.273 -39.964 -7.114 1.00 44.84 91 LEU A CA 1
ATOM 685 C C . LEU A 1 91 ? 12.754 -40.895 -8.240 1.00 44.84 91 LEU A C 1
ATOM 687 O O . LEU A 1 91 ? 12.033 -41.805 -8.650 1.00 44.84 91 LEU A O 1
ATOM 691 N N . ARG A 1 92 ? 13.967 -40.670 -8.763 1.00 48.59 92 ARG A N 1
ATOM 692 C CA . ARG A 1 92 ? 14.628 -41.680 -9.590 1.00 48.59 92 ARG A CA 1
ATOM 693 C C . ARG A 1 92 ? 15.054 -42.800 -8.655 1.00 48.59 92 ARG A C 1
ATOM 695 O O . ARG A 1 92 ? 16.167 -42.803 -8.141 1.00 48.59 92 ARG A O 1
ATOM 702 N N . THR A 1 93 ? 14.156 -43.749 -8.428 1.00 49.34 93 THR A N 1
ATOM 703 C CA . THR A 1 93 ? 14.528 -45.103 -8.030 1.00 49.34 93 THR A CA 1
ATOM 704 C C . THR A 1 93 ? 15.325 -45.709 -9.179 1.00 49.34 93 THR A C 1
ATOM 706 O O . THR A 1 93 ? 14.779 -46.332 -10.083 1.00 49.34 93 THR A O 1
ATOM 709 N N . THR A 1 94 ? 16.641 -45.510 -9.176 1.00 50.25 94 THR A N 1
ATOM 710 C CA . THR A 1 94 ? 17.532 -46.444 -9.863 1.00 50.25 94 THR A CA 1
ATOM 711 C C . THR A 1 94 ? 17.832 -47.571 -8.887 1.00 50.25 94 THR A C 1
ATOM 713 O O . THR A 1 94 ? 18.876 -47.593 -8.243 1.00 50.25 94 THR A O 1
ATOM 716 N N . ASP A 1 95 ? 16.870 -48.477 -8.755 1.00 51.16 95 ASP A N 1
ATOM 717 C CA . ASP A 1 95 ? 17.145 -49.843 -8.338 1.00 51.16 95 ASP A CA 1
ATOM 718 C C . ASP A 1 95 ? 16.778 -50.747 -9.514 1.00 51.16 95 ASP A C 1
ATOM 720 O O . ASP A 1 95 ? 15.601 -50.906 -9.837 1.00 51.16 95 ASP A O 1
ATOM 724 N N . ALA A 1 96 ? 17.804 -51.226 -10.219 1.00 47.91 96 ALA A N 1
ATOM 725 C CA . ALA A 1 96 ? 17.786 -52.478 -10.968 1.00 47.91 96 ALA A CA 1
ATOM 726 C C . ALA A 1 96 ? 19.201 -52.790 -11.488 1.00 47.91 96 ALA A C 1
ATOM 728 O O . ALA A 1 96 ? 19.660 -52.224 -12.476 1.00 47.91 96 ALA A O 1
ATOM 729 N N . GLY A 1 97 ? 19.872 -53.683 -10.757 1.00 46.47 97 GLY A N 1
ATOM 730 C CA . GLY A 1 97 ? 20.704 -54.799 -11.230 1.00 46.47 97 GLY A CA 1
ATOM 731 C C . GLY A 1 97 ? 21.522 -54.702 -12.530 1.00 46.47 97 GLY A C 1
ATOM 732 O O . GLY A 1 97 ? 20.964 -54.651 -13.617 1.00 46.47 97 GLY A O 1
ATOM 733 N N . THR A 1 98 ? 22.846 -54.834 -12.357 1.00 39.59 98 THR A N 1
ATOM 734 C CA . THR A 1 98 ? 23.697 -55.976 -12.793 1.00 39.59 98 THR A CA 1
ATOM 735 C C . THR A 1 98 ? 23.683 -56.412 -14.272 1.00 39.59 98 THR A C 1
ATOM 737 O O . THR A 1 98 ? 22.640 -56.558 -14.902 1.00 39.59 98 THR A O 1
ATOM 740 N N . PRO A 1 99 ? 24.868 -56.726 -14.818 1.00 56.41 99 PRO A N 1
ATOM 741 C CA . PRO A 1 99 ? 25.191 -58.143 -15.055 1.00 56.41 99 PRO A CA 1
ATOM 742 C C . PRO A 1 99 ? 26.400 -58.652 -14.256 1.00 56.41 99 PRO A C 1
ATOM 744 O O . PRO A 1 99 ? 27.290 -57.840 -13.918 1.00 56.41 99 PRO A O 1
#

Radius of gyration: 21.82 Å; chains: 1; bounding box: 45×71×41 Å

Secondary structure (DSSP, 8-state):
---HHHHHHHHHHT-EEEEEE-S-HHHHHHHHHHH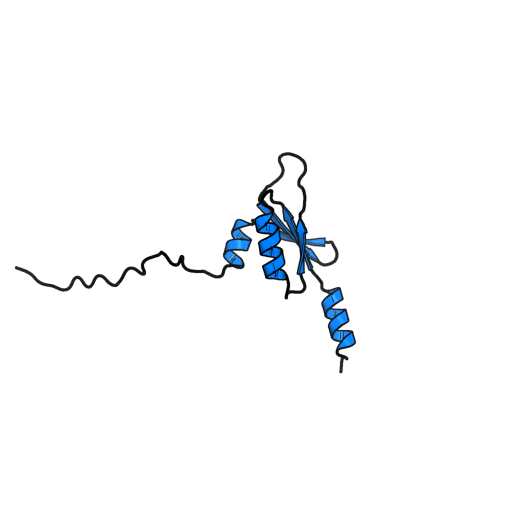TTTTEEEEEE---SS---SEEEEEETTEEEEEEEHHHHHHHHS-----TT--------------

pLDDT: mean 78.0, std 18.12, range [38.38, 96.0]

Foldseek 3Di:
DDDPVNVVVVLLLFQKEKEWFAPDVVLQVVVCVLCVVPSYHYYYDYDPDPDDHAKIFMGTPRDGPDIDGNVVVCCVSPPPPPPPPDPPPPDPPPDDDDD